Protein AF-A0A8J7YLH7-F1 (afdb_monomer)

Mean predicted aligned error: 9.85 Å

pLDDT: mean 76.16, std 14.42, range [36.22, 93.5]

Foldseek 3Di:
DDDPPPPDPDDDPVNVVVVVCVVCVVVVVVLVVVLVVVPPCSVVVVVVVVVVVVVVVVVQVVVVVVDPDPLRVLVVLCVPPNDVRSVVVVVVVVVVVVVVVVVVVVVVD

Organism: NCBI:txid2823368

Solvent-accessible surface area (backbone atoms only — not comparable to full-atom values): 6410 Å² total; per-residue (Å²): 132,87,77,84,75,82,73,72,74,87,76,50,70,70,58,53,51,51,52,51,49,63,70,45,52,70,57,53,57,53,49,54,59,56,36,69,76,44,55,93,52,23,68,57,55,53,52,49,51,50,51,52,52,56,60,55,44,52,64,51,56,55,45,60,74,72,51,93,63,100,42,68,71,28,40,49,35,22,74,76,69,33,65,69,48,13,50,50,51,46,50,54,48,51,54,48,58,61,46,48,59,58,57,51,51,64,72,75,106

Structure (mmCIF, N/CA/C/O backbone):
data_AF-A0A8J7YLH7-F1
#
_entry.id   AF-A0A8J7YLH7-F1
#
loop_
_atom_site.group_PDB
_atom_site.id
_atom_site.type_symbol
_atom_site.label_atom_id
_atom_site.label_alt_id
_atom_site.label_comp_id
_atom_site.label_asym_id
_atom_site.label_entity_id
_atom_site.label_seq_id
_atom_site.pdbx_PDB_ins_code
_atom_site.Cartn_x
_atom_site.Cartn_y
_atom_site.Cartn_z
_atom_site.occupancy
_atom_site.B_iso_or_equiv
_atom_site.auth_seq_id
_atom_site.auth_comp_id
_atom_site.auth_asym_id
_atom_site.auth_atom_id
_atom_site.pdbx_PDB_model_num
ATOM 1 N N . MET A 1 1 ? -17.156 -3.846 33.059 1.00 36.22 1 MET A N 1
ATOM 2 C CA . MET A 1 1 ? -16.752 -4.499 31.798 1.00 36.22 1 MET A CA 1
ATOM 3 C C . MET A 1 1 ? -15.556 -3.733 31.276 1.00 36.22 1 MET A C 1
ATOM 5 O O . MET A 1 1 ? -15.628 -2.519 31.163 1.00 36.22 1 MET A O 1
ATOM 9 N N . GLU A 1 2 ? -14.447 -4.443 31.139 1.00 39.56 2 GLU A N 1
ATOM 10 C CA . GLU A 1 2 ? -13.086 -3.951 30.936 1.00 39.56 2 GLU A CA 1
ATOM 11 C C . GLU A 1 2 ? -12.971 -3.115 29.653 1.00 39.56 2 GLU A C 1
ATOM 13 O O . GLU A 1 2 ? -13.216 -3.591 28.544 1.00 39.56 2 GLU A O 1
ATOM 18 N N . GLN A 1 3 ? -12.664 -1.829 29.818 1.00 44.31 3 GLN A N 1
ATOM 19 C CA . GLN A 1 3 ? -12.482 -0.883 28.727 1.00 44.31 3 GLN A CA 1
ATOM 20 C C . GLN A 1 3 ? -11.087 -1.125 28.142 1.00 44.31 3 GLN A C 1
ATOM 22 O O . GLN A 1 3 ? -10.094 -0.612 28.644 1.00 44.31 3 GLN A O 1
ATOM 27 N N . ASN A 1 4 ? -11.006 -1.965 27.111 1.00 46.56 4 ASN A N 1
ATOM 28 C CA . ASN A 1 4 ? -9.765 -2.266 26.399 1.00 46.56 4 ASN A CA 1
ATOM 29 C C . ASN A 1 4 ? -9.368 -1.046 25.538 1.00 46.56 4 ASN A C 1
ATOM 31 O O . ASN A 1 4 ? -9.602 -0.996 24.330 1.00 46.56 4 ASN A O 1
ATOM 35 N N . SER A 1 5 ? -8.864 0.006 26.185 1.00 48.03 5 SER A N 1
ATOM 36 C CA . SER A 1 5 ? -8.481 1.275 25.565 1.00 48.03 5 SER A CA 1
ATOM 37 C C . SER A 1 5 ? -7.082 1.185 24.957 1.00 48.03 5 SER A C 1
ATOM 39 O O . SER A 1 5 ? -6.158 1.876 25.377 1.00 48.03 5 SER A O 1
ATOM 41 N N . LEU A 1 6 ? -6.922 0.355 23.927 1.00 50.38 6 LEU A N 1
ATOM 42 C CA . LEU A 1 6 ? -5.768 0.411 23.023 1.00 50.38 6 LEU A CA 1
ATOM 43 C C . LEU A 1 6 ? -5.931 1.581 22.034 1.00 50.38 6 LEU A C 1
ATOM 45 O O . LEU A 1 6 ? -5.849 1.404 20.820 1.00 50.38 6 LEU A O 1
ATOM 49 N N . GLN A 1 7 ? -6.219 2.787 22.530 1.00 57.09 7 GLN A N 1
ATOM 50 C CA . GLN A 1 7 ? -6.109 3.991 21.710 1.00 57.09 7 GLN A CA 1
ATOM 51 C C . GLN A 1 7 ? -4.627 4.345 21.626 1.00 57.09 7 GLN A C 1
ATOM 53 O O . GLN A 1 7 ? -4.086 4.999 22.513 1.00 57.09 7 GLN A O 1
ATOM 58 N N . SER A 1 8 ? -3.951 3.867 20.578 1.00 57.22 8 SER A N 1
ATOM 59 C CA . SER A 1 8 ? -2.622 4.376 20.251 1.00 57.22 8 SER A CA 1
ATOM 60 C C . SER A 1 8 ? -2.741 5.874 19.984 1.00 57.22 8 SER A C 1
ATOM 62 O O . SER A 1 8 ? -3.651 6.287 19.261 1.00 57.22 8 SER A O 1
ATOM 64 N N . GLU A 1 9 ? -1.839 6.664 20.560 1.00 63.81 9 GLU A N 1
ATOM 65 C CA . GLU A 1 9 ? -1.741 8.110 20.363 1.00 63.81 9 GLU A CA 1
ATOM 66 C C . GLU A 1 9 ? -1.991 8.528 18.906 1.00 63.81 9 GLU A C 1
ATOM 68 O O . GLU A 1 9 ? -1.585 7.838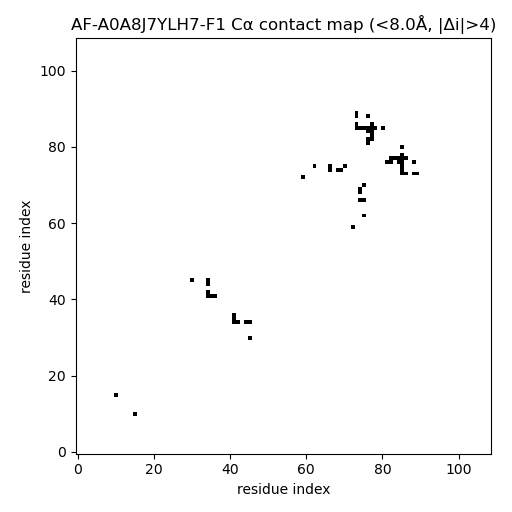 17.965 1.00 63.81 9 GLU A O 1
ATOM 73 N N . SER A 1 10 ? -2.645 9.678 18.707 1.00 66.88 10 SER A N 1
ATOM 74 C CA . SER A 1 10 ? -2.860 10.234 17.372 1.00 66.88 10 SER A CA 1
ATOM 75 C C . SER A 1 10 ? -1.518 10.413 16.658 1.00 66.88 10 SER A C 1
ATOM 77 O O . SER A 1 10 ? -0.690 11.234 17.055 1.00 66.88 10 SER A O 1
ATOM 79 N N . VAL A 1 11 ? -1.297 9.634 15.602 1.00 77.75 11 VAL A N 1
ATOM 80 C CA . VAL A 1 11 ? -0.078 9.696 14.794 1.00 77.75 11 VAL A CA 1
ATOM 81 C C . VAL A 1 11 ? -0.107 10.972 13.948 1.00 77.75 11 VAL A C 1
ATOM 83 O O . VAL A 1 11 ? -1.084 11.238 13.250 1.00 77.75 11 VAL A O 1
ATOM 86 N N . SER A 1 12 ? 0.957 11.778 14.012 1.00 85.38 12 SER A N 1
ATOM 87 C CA . SER A 1 12 ? 1.055 13.013 13.227 1.00 85.38 12 SER A CA 1
ATOM 88 C C . SER A 1 12 ? 1.151 12.724 11.726 1.00 85.38 12 SER A C 1
ATOM 90 O O . SER A 1 12 ? 1.723 11.713 11.315 1.00 85.38 12 SER A O 1
ATOM 92 N N . LEU A 1 13 ? 0.651 13.645 10.891 1.00 84.62 13 LEU A N 1
ATOM 93 C CA . LEU A 1 13 ? 0.691 13.517 9.427 1.00 84.62 13 LEU A CA 1
ATOM 94 C C . LEU A 1 13 ? 2.103 13.207 8.916 1.00 84.62 13 LEU A C 1
ATOM 96 O O . LEU A 1 13 ? 2.280 12.304 8.104 1.00 84.62 13 LEU A O 1
ATOM 100 N N . LEU A 1 14 ? 3.109 13.920 9.431 1.00 87.75 14 LEU A N 1
ATOM 101 C CA . LEU A 1 14 ? 4.505 13.705 9.058 1.00 87.75 14 LEU A CA 1
ATOM 102 C C . LEU A 1 14 ? 4.941 12.266 9.354 1.00 87.75 14 LEU A C 1
ATOM 104 O O . LEU A 1 14 ? 5.560 11.628 8.509 1.00 87.75 14 LEU A O 1
ATOM 108 N N . ARG A 1 15 ? 4.585 11.729 10.525 1.00 85.56 15 ARG A N 1
ATOM 109 C CA . ARG A 1 15 ? 4.938 10.359 10.914 1.00 85.56 15 ARG A CA 1
ATOM 110 C C . ARG A 1 15 ? 4.261 9.334 10.004 1.00 85.56 15 ARG A C 1
ATOM 112 O O . ARG A 1 15 ? 4.920 8.394 9.572 1.00 85.56 15 ARG A O 1
ATOM 119 N N . THR A 1 16 ? 3.002 9.564 9.634 1.00 84.75 16 THR A N 1
ATOM 120 C CA . THR A 1 16 ? 2.273 8.734 8.662 1.00 84.75 16 THR A CA 1
ATOM 121 C C . THR A 1 16 ? 2.924 8.766 7.277 1.00 84.75 16 THR A C 1
ATOM 123 O O . THR A 1 16 ? 3.098 7.717 6.661 1.00 84.75 16 THR A O 1
ATOM 126 N N . VAL A 1 17 ? 3.344 9.943 6.798 1.00 87.19 17 VAL A N 1
ATOM 127 C CA . VAL A 1 17 ? 4.063 10.085 5.519 1.00 87.19 17 VAL A CA 1
ATOM 128 C C . VAL A 1 17 ? 5.391 9.332 5.558 1.00 87.19 17 VAL A C 1
ATOM 130 O O . VAL A 1 17 ? 5.692 8.579 4.636 1.00 87.19 17 VAL A O 1
ATOM 133 N N . MET A 1 18 ? 6.164 9.475 6.637 1.00 88.12 18 MET A N 1
ATOM 134 C CA . MET A 1 18 ? 7.449 8.786 6.785 1.00 88.12 18 MET A CA 1
ATOM 135 C C . MET A 1 18 ? 7.285 7.264 6.831 1.00 88.12 18 MET A C 1
ATOM 137 O O . MET A 1 18 ? 8.066 6.553 6.203 1.00 88.12 18 MET A O 1
ATOM 141 N N . TRP A 1 19 ? 6.252 6.752 7.505 1.00 86.00 19 TRP A N 1
ATOM 142 C CA . TRP A 1 19 ? 5.913 5.325 7.466 1.00 86.00 19 TRP A CA 1
ATOM 143 C C . TRP A 1 19 ? 5.511 4.860 6.066 1.00 86.00 19 TRP A C 1
ATOM 145 O O . TRP A 1 19 ? 5.941 3.790 5.639 1.00 86.00 19 TRP A O 1
ATOM 155 N N . GLY A 1 20 ? 4.750 5.673 5.329 1.00 83.75 20 GLY A N 1
ATOM 156 C CA . GLY A 1 20 ? 4.413 5.400 3.933 1.00 83.75 20 GLY A CA 1
ATOM 157 C C . GLY A 1 20 ? 5.654 5.298 3.044 1.00 83.75 20 GLY A C 1
ATOM 158 O O . GLY A 1 20 ? 5.810 4.320 2.317 1.00 83.75 20 GLY A O 1
ATOM 159 N N . ILE A 1 21 ? 6.578 6.259 3.150 1.00 84.06 21 ILE A N 1
ATOM 160 C CA . ILE A 1 21 ? 7.844 6.250 2.402 1.00 84.06 21 ILE A CA 1
ATOM 161 C C . ILE A 1 21 ? 8.668 5.011 2.767 1.00 84.06 21 ILE A C 1
ATOM 163 O O . ILE A 1 21 ? 9.087 4.272 1.877 1.00 84.06 21 ILE A O 1
ATOM 167 N N . ALA A 1 22 ? 8.854 4.740 4.063 1.00 81.88 22 ALA A N 1
ATOM 168 C CA . ALA A 1 22 ? 9.610 3.583 4.539 1.00 81.88 22 ALA A CA 1
ATOM 169 C C . ALA A 1 22 ? 9.026 2.249 4.041 1.00 81.88 22 ALA A C 1
ATOM 171 O O . ALA A 1 22 ? 9.782 1.339 3.709 1.00 81.88 22 ALA A O 1
ATOM 172 N N . GLY A 1 23 ? 7.697 2.148 3.937 1.00 76.12 23 GLY A N 1
ATOM 173 C CA . GLY A 1 23 ? 7.019 0.970 3.394 1.00 76.12 23 GLY A CA 1
ATOM 174 C C . GLY A 1 23 ? 7.223 0.761 1.888 1.00 76.12 23 GLY A C 1
ATOM 175 O O . GLY A 1 23 ? 7.203 -0.378 1.430 1.00 76.12 23 GLY A O 1
ATOM 176 N N . ILE A 1 24 ? 7.446 1.830 1.114 1.00 75.56 24 ILE A N 1
ATOM 177 C CA . ILE A 1 24 ? 7.582 1.769 -0.354 1.00 75.56 24 ILE A CA 1
ATOM 178 C C . ILE A 1 24 ? 9.043 1.576 -0.792 1.00 75.56 24 ILE A C 1
ATOM 180 O O . ILE A 1 24 ? 9.295 0.948 -1.820 1.00 75.56 24 ILE A O 1
ATOM 184 N N . LEU A 1 25 ? 10.018 2.061 -0.016 1.00 71.56 25 LEU A N 1
ATOM 185 C CA . LEU A 1 25 ? 11.443 2.028 -0.381 1.00 71.56 25 LEU A CA 1
ATOM 186 C C . LEU A 1 25 ? 11.980 0.647 -0.823 1.00 71.56 25 LEU A C 1
ATOM 188 O O . LEU A 1 25 ? 12.673 0.604 -1.843 1.00 71.56 25 LEU A O 1
ATOM 192 N N . PRO A 1 26 ? 11.664 -0.481 -0.152 1.00 69.12 26 PRO A N 1
ATOM 193 C CA . PRO A 1 26 ? 12.144 -1.799 -0.584 1.00 69.12 26 PRO A CA 1
ATOM 194 C C . PRO A 1 26 ? 11.649 -2.195 -1.983 1.00 69.12 26 PRO A C 1
ATOM 196 O O . PRO A 1 26 ? 12.359 -2.856 -2.739 1.00 69.12 26 PRO A O 1
ATOM 199 N N . ILE A 1 27 ? 10.443 -1.757 -2.352 1.00 67.88 27 ILE A N 1
ATOM 200 C CA . ILE A 1 27 ? 9.820 -2.049 -3.649 1.00 67.88 27 ILE A CA 1
ATOM 201 C C . ILE A 1 27 ? 10.528 -1.261 -4.761 1.00 67.88 27 ILE A C 1
ATOM 203 O O . ILE A 1 27 ? 10.753 -1.788 -5.852 1.00 67.88 27 ILE A O 1
ATOM 207 N N . SER A 1 28 ? 10.954 -0.029 -4.472 1.00 64.44 28 SER A N 1
ATOM 208 C CA . SER A 1 28 ? 11.686 0.827 -5.413 1.00 64.44 28 SER A CA 1
ATOM 209 C C . SER A 1 28 ? 13.020 0.218 -5.861 1.00 64.44 28 SER A C 1
ATOM 211 O O . SER A 1 28 ? 13.392 0.350 -7.026 1.00 64.44 28 SER A O 1
ATOM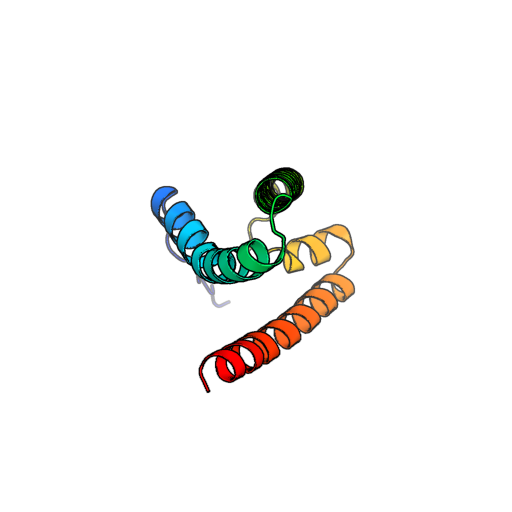 213 N N . VAL A 1 29 ? 13.722 -0.496 -4.973 1.00 66.44 29 VAL A N 1
ATOM 214 C CA . VAL A 1 29 ? 14.984 -1.185 -5.306 1.00 66.44 29 VAL A CA 1
ATOM 215 C C . VAL A 1 29 ? 14.742 -2.332 -6.297 1.00 66.44 29 VAL A C 1
ATOM 217 O O . VAL A 1 29 ? 15.489 -2.477 -7.264 1.00 66.44 29 VAL A O 1
ATOM 220 N N . MET A 1 30 ? 13.660 -3.101 -6.124 1.00 65.81 30 MET A N 1
ATOM 221 C CA . MET A 1 30 ? 13.283 -4.161 -7.071 1.00 65.81 30 MET A CA 1
ATOM 222 C C . MET A 1 30 ? 12.856 -3.605 -8.435 1.00 65.81 30 MET A C 1
ATOM 224 O O . MET A 1 30 ? 13.232 -4.153 -9.472 1.00 65.81 30 MET A O 1
ATOM 228 N N . LEU A 1 31 ? 12.106 -2.497 -8.444 1.00 65.44 31 LEU A N 1
ATOM 229 C CA . LEU A 1 31 ? 11.747 -1.775 -9.669 1.00 65.44 31 LEU A CA 1
ATOM 230 C C . LEU A 1 31 ? 12.991 -1.316 -10.431 1.00 65.44 31 LEU A C 1
ATOM 232 O O . LEU A 1 31 ? 13.035 -1.478 -11.645 1.00 65.44 31 LEU A O 1
ATOM 236 N N . GLY A 1 32 ? 14.022 -0.832 -9.731 1.00 65.56 32 GLY A N 1
ATOM 237 C CA . GLY A 1 32 ? 15.319 -0.500 -10.323 1.00 65.56 32 GLY A CA 1
ATOM 238 C C . GLY A 1 32 ? 15.939 -1.671 -11.098 1.00 65.56 32 GLY A C 1
ATOM 239 O O . GLY A 1 32 ? 16.338 -1.499 -12.249 1.00 65.56 32 GLY A O 1
ATOM 240 N N . GLY A 1 33 ? 15.934 -2.878 -10.523 1.00 65.81 33 GLY A N 1
ATOM 241 C CA . GLY A 1 33 ? 16.443 -4.090 -11.182 1.00 65.81 33 GLY A CA 1
ATOM 242 C C . GLY A 1 33 ? 15.634 -4.523 -12.413 1.00 65.81 33 GLY A C 1
ATOM 243 O O . GLY A 1 33 ? 16.210 -4.862 -13.443 1.00 65.81 33 GLY A O 1
ATOM 244 N N . LEU A 1 34 ? 14.301 -4.448 -12.348 1.00 64.06 34 LEU A N 1
ATOM 245 C CA . LEU A 1 34 ? 13.412 -4.737 -13.487 1.00 64.06 34 LEU A CA 1
ATOM 246 C C . LEU A 1 34 ? 13.515 -3.674 -14.590 1.00 64.06 34 LEU A C 1
ATOM 248 O O . LEU A 1 34 ? 13.374 -3.966 -15.774 1.00 64.06 34 LEU A O 1
ATOM 252 N N . SER A 1 35 ? 13.792 -2.430 -14.210 1.00 64.94 35 SER A N 1
ATOM 253 C CA . SER A 1 35 ? 13.989 -1.328 -15.148 1.00 64.94 35 SER A CA 1
ATOM 254 C C . SER A 1 35 ? 15.265 -1.522 -15.987 1.00 64.94 35 SER A C 1
ATOM 256 O O . SER A 1 35 ? 15.299 -1.132 -17.154 1.00 64.94 35 SER A O 1
ATOM 258 N N . ALA A 1 36 ? 16.291 -2.180 -15.431 1.00 67.19 36 ALA A N 1
ATOM 259 C CA . ALA A 1 36 ? 17.547 -2.464 -16.123 1.00 67.19 36 ALA A CA 1
ATOM 260 C C . ALA A 1 36 ? 17.391 -3.510 -17.241 1.00 67.19 36 ALA A C 1
ATOM 262 O O . ALA A 1 36 ? 18.133 -3.478 -18.221 1.00 67.19 36 ALA A O 1
ATOM 263 N N . THR A 1 37 ? 16.404 -4.405 -17.137 1.00 69.81 37 THR A N 1
ATOM 264 C CA . THR A 1 37 ? 16.123 -5.428 -18.159 1.00 69.81 37 THR A CA 1
ATOM 265 C C . THR A 1 37 ? 15.137 -4.956 -19.233 1.00 69.81 37 THR A C 1
ATOM 267 O O . THR A 1 37 ? 15.025 -5.592 -20.278 1.00 69.81 37 THR A O 1
ATOM 270 N N . ALA A 1 38 ? 14.454 -3.824 -19.019 1.00 66.69 38 ALA A N 1
ATOM 271 C CA . ALA A 1 38 ? 13.426 -3.289 -19.918 1.00 66.69 38 ALA A CA 1
ATOM 272 C C . ALA A 1 38 ? 13.962 -2.364 -21.037 1.00 66.69 38 ALA A C 1
ATOM 274 O O . ALA A 1 38 ? 13.192 -1.918 -21.893 1.00 66.69 38 ALA A O 1
ATOM 275 N N . GLY A 1 39 ? 15.266 -2.061 -21.055 1.00 73.06 39 GLY A N 1
ATOM 276 C CA . GLY A 1 39 ? 15.895 -1.233 -22.094 1.00 73.06 39 GLY A CA 1
ATOM 277 C C . GLY A 1 39 ? 15.243 0.151 -22.238 1.00 73.06 39 GLY A C 1
ATOM 278 O O . GLY A 1 39 ? 14.848 0.770 -21.253 1.00 73.06 39 GLY A O 1
ATOM 279 N N . TYR A 1 40 ? 15.081 0.645 -23.470 1.00 76.62 40 TYR A N 1
ATOM 280 C CA . TYR A 1 40 ? 14.491 1.968 -23.746 1.00 76.62 40 TYR A CA 1
ATOM 281 C C . TYR A 1 40 ? 13.038 2.143 -23.266 1.00 76.62 40 TYR A C 1
ATOM 283 O O . TYR A 1 40 ? 12.584 3.274 -23.106 1.00 76.62 40 TYR A O 1
ATOM 291 N N . ALA A 1 41 ? 12.303 1.053 -23.019 1.00 77.94 41 ALA A N 1
ATOM 292 C CA . ALA A 1 41 ? 10.925 1.114 -22.526 1.00 77.94 41 ALA A CA 1
ATOM 293 C C . ALA A 1 41 ? 10.839 1.376 -21.009 1.00 77.94 41 ALA A C 1
ATOM 295 O O . ALA A 1 41 ? 9.777 1.729 -20.495 1.00 77.94 41 ALA A O 1
ATOM 296 N N . SER A 1 42 ? 11.957 1.231 -20.298 1.00 76.94 42 SER A N 1
ATOM 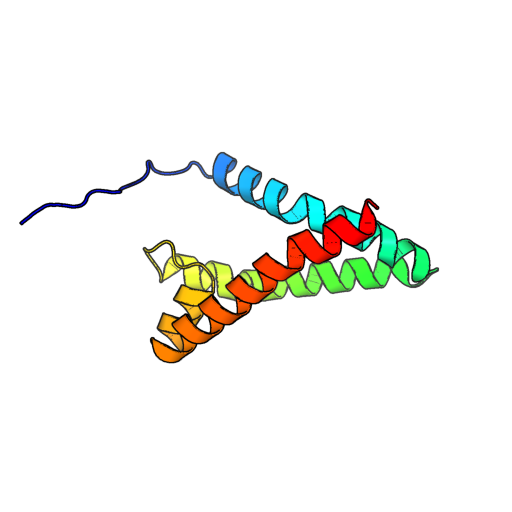297 C CA . SER A 1 42 ? 12.063 1.319 -18.842 1.00 76.94 42 SER A CA 1
ATOM 298 C C . SER A 1 42 ? 11.405 2.566 -18.212 1.00 76.94 42 SER A C 1
ATOM 300 O O . SER A 1 42 ? 10.582 2.399 -17.305 1.00 76.94 42 SER A O 1
ATOM 302 N N . PRO A 1 43 ? 11.620 3.803 -18.712 1.00 77.88 43 PRO A N 1
ATOM 303 C CA . PRO A 1 43 ? 10.970 4.988 -18.144 1.00 77.88 43 PRO A CA 1
ATOM 304 C C . PRO A 1 43 ? 9.441 4.953 -18.261 1.00 77.88 43 PRO A C 1
ATOM 306 O O . PRO A 1 43 ? 8.737 5.388 -17.351 1.00 77.88 43 PRO A O 1
ATOM 309 N N . PHE A 1 44 ? 8.909 4.397 -19.352 1.00 82.56 44 PHE A N 1
ATOM 310 C CA . PHE A 1 44 ? 7.465 4.304 -19.571 1.00 82.56 44 PHE A CA 1
ATOM 311 C C . PHE A 1 44 ? 6.805 3.299 -18.626 1.00 82.56 44 PHE A C 1
ATOM 313 O O . PHE A 1 44 ? 5.699 3.547 -18.150 1.00 82.56 44 PHE A O 1
ATOM 320 N N . VAL A 1 45 ? 7.495 2.201 -18.299 1.00 78.94 45 VAL A N 1
ATOM 321 C CA . VAL A 1 45 ? 7.019 1.217 -17.314 1.00 78.94 45 VAL A CA 1
ATOM 322 C C . VAL A 1 45 ? 6.896 1.857 -15.930 1.00 78.94 45 VAL A C 1
ATOM 324 O O . VAL A 1 45 ? 5.893 1.660 -15.245 1.00 78.94 45 VAL A O 1
ATOM 327 N N . ILE A 1 46 ? 7.874 2.680 -15.540 1.00 79.00 46 ILE A N 1
ATOM 328 C CA . ILE A 1 46 ? 7.856 3.403 -14.260 1.00 79.00 46 ILE A CA 1
ATOM 329 C C . ILE A 1 46 ? 6.713 4.425 -14.226 1.00 79.00 46 ILE A C 1
ATOM 331 O O . ILE A 1 46 ? 5.976 4.491 -13.242 1.00 79.00 46 ILE A O 1
ATOM 335 N N . LEU A 1 47 ? 6.526 5.197 -15.299 1.00 84.62 47 LEU A N 1
ATOM 336 C CA . LEU A 1 47 ? 5.440 6.180 -15.391 1.00 84.62 47 LEU A CA 1
ATOM 337 C C . LEU A 1 47 ? 4.057 5.521 -15.355 1.00 84.62 47 LEU A C 1
ATOM 339 O O . LEU A 1 47 ? 3.154 6.023 -14.686 1.00 84.62 47 LEU A O 1
ATOM 343 N N . LEU A 1 48 ? 3.894 4.378 -16.024 1.00 85.38 48 LEU A N 1
ATOM 344 C CA . LEU A 1 48 ? 2.657 3.604 -15.969 1.00 85.38 48 LEU A CA 1
ATOM 345 C C . LEU A 1 48 ? 2.390 3.088 -14.550 1.00 85.38 48 LEU A C 1
ATOM 347 O O . LEU A 1 48 ? 1.274 3.229 -14.051 1.00 85.38 48 LEU A O 1
ATOM 351 N N . ALA A 1 49 ? 3.408 2.540 -13.881 1.00 81.50 49 ALA A N 1
ATOM 352 C CA . ALA A 1 49 ? 3.292 2.082 -12.499 1.00 81.50 49 ALA A CA 1
ATOM 353 C C . ALA A 1 49 ? 2.891 3.228 -11.555 1.00 81.50 49 ALA A C 1
ATOM 355 O O . ALA A 1 49 ? 1.987 3.059 -10.738 1.00 81.50 49 ALA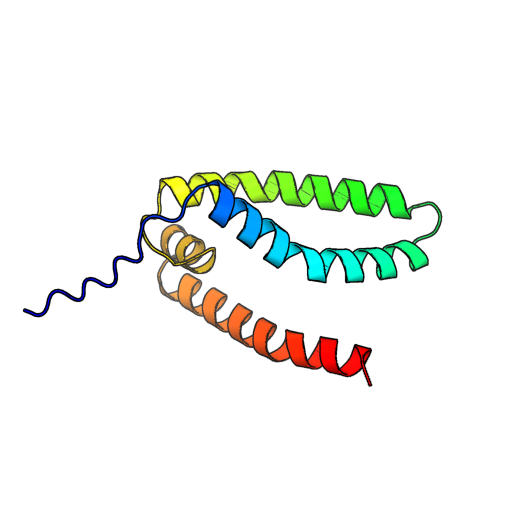 A O 1
ATOM 356 N N . LEU A 1 50 ? 3.495 4.411 -11.715 1.00 83.88 50 LEU A N 1
ATOM 357 C CA . LEU A 1 50 ? 3.115 5.613 -10.971 1.00 83.88 50 LEU A CA 1
ATOM 358 C C . LEU A 1 50 ? 1.646 5.984 -11.214 1.00 83.88 50 LEU A C 1
ATOM 360 O O . LEU A 1 50 ? 0.912 6.227 -10.258 1.00 83.88 50 LEU A O 1
ATOM 364 N N . GLY A 1 51 ? 1.202 5.986 -12.473 1.00 89.69 51 GLY A N 1
ATOM 365 C CA . GLY A 1 51 ? -0.190 6.265 -12.828 1.00 89.69 51 GLY A CA 1
ATOM 366 C C . GLY A 1 51 ? -1.168 5.294 -12.164 1.00 89.69 51 GLY A C 1
ATOM 367 O O . GLY A 1 51 ? -2.158 5.720 -11.572 1.00 89.69 51 GLY A O 1
ATOM 368 N N . ILE A 1 52 ? -0.861 3.996 -12.183 1.00 88.31 52 ILE A N 1
ATOM 369 C CA . ILE A 1 52 ? -1.677 2.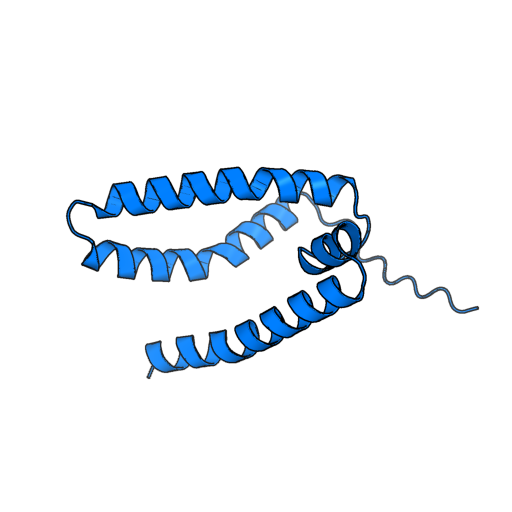964 -11.529 1.00 88.31 52 ILE A CA 1
ATOM 370 C C . ILE A 1 52 ? -1.727 3.181 -10.010 1.00 88.31 52 ILE A C 1
ATOM 372 O O . ILE A 1 52 ? -2.804 3.106 -9.421 1.00 88.31 52 ILE A O 1
ATOM 376 N N . ILE A 1 53 ? -0.596 3.497 -9.371 1.00 86.62 53 ILE A N 1
ATOM 377 C CA . ILE A 1 53 ? -0.542 3.776 -7.926 1.00 86.62 53 ILE A CA 1
ATOM 378 C C . ILE A 1 53 ? -1.416 4.982 -7.572 1.00 86.62 53 ILE A C 1
ATOM 380 O O . ILE A 1 53 ? -2.183 4.920 -6.610 1.00 86.62 53 ILE A O 1
ATOM 384 N N . LEU A 1 54 ? -1.349 6.060 -8.358 1.00 89.50 54 LEU A N 1
ATOM 385 C CA . LEU A 1 54 ? -2.194 7.236 -8.149 1.00 89.50 54 LEU A CA 1
ATOM 386 C C . LEU A 1 54 ? -3.679 6.890 -8.280 1.00 89.50 54 LEU A C 1
ATOM 388 O O . LEU A 1 54 ? -4.471 7.292 -7.429 1.00 89.50 54 LEU A O 1
ATOM 392 N N . LEU A 1 55 ? -4.059 6.090 -9.277 1.00 91.56 55 LEU A N 1
ATOM 393 C CA . LEU A 1 55 ? -5.446 5.655 -9.448 1.00 91.56 55 LEU A CA 1
ATOM 394 C C . LEU A 1 55 ? -5.935 4.786 -8.282 1.00 91.56 55 LEU A C 1
ATOM 396 O O . LEU A 1 55 ? -7.044 4.991 -7.795 1.00 91.56 55 LEU A O 1
ATOM 400 N N . ILE A 1 56 ? -5.107 3.863 -7.786 1.00 87.19 56 ILE A N 1
ATOM 401 C CA . ILE A 1 56 ? -5.439 3.008 -6.632 1.00 87.19 56 ILE A CA 1
ATOM 402 C C . ILE A 1 56 ? -5.470 3.815 -5.325 1.00 87.19 56 ILE A C 1
ATOM 404 O O . ILE A 1 56 ? -6.202 3.460 -4.401 1.00 87.19 56 ILE A O 1
ATOM 408 N N . SER A 1 57 ? -4.732 4.925 -5.232 1.00 86.44 57 SER A N 1
ATOM 409 C CA . SER A 1 57 ? -4.745 5.774 -4.035 1.00 86.44 57 SER A CA 1
ATOM 410 C C . SER A 1 57 ? -6.117 6.406 -3.770 1.00 86.44 57 SER A C 1
ATOM 412 O O . SER A 1 57 ? -6.492 6.581 -2.613 1.00 86.44 57 SER A O 1
ATOM 414 N N . VAL A 1 58 ? -6.909 6.676 -4.815 1.00 89.75 58 VAL A N 1
ATOM 415 C CA . VAL A 1 58 ? -8.236 7.303 -4.698 1.00 89.75 58 VAL A CA 1
ATOM 416 C C . VAL A 1 58 ? -9.209 6.473 -3.844 1.00 89.75 58 VAL A C 1
ATOM 418 O O . VAL A 1 58 ? -9.687 6.994 -2.834 1.00 89.75 58 VAL A O 1
ATOM 421 N N . PRO A 1 59 ? -9.498 5.192 -4.158 1.00 86.38 59 PRO A N 1
ATOM 422 C CA . PRO A 1 59 ? -10.386 4.382 -3.324 1.00 86.38 59 PRO A CA 1
ATOM 423 C C . PRO A 1 59 ? -9.818 4.126 -1.922 1.00 86.38 59 PRO A C 1
ATOM 425 O O . PRO A 1 59 ? -10.590 3.972 -0.977 1.00 86.38 59 PRO A O 1
ATOM 428 N N . VAL A 1 60 ? -8.491 4.118 -1.751 1.00 85.31 60 VAL A N 1
ATOM 429 C CA . VAL A 1 60 ? -7.862 3.994 -0.425 1.00 85.31 60 VAL A CA 1
ATOM 430 C C . VAL A 1 60 ? -8.154 5.226 0.429 1.00 85.31 60 VAL A C 1
ATOM 432 O O . VAL A 1 60 ? -8.566 5.082 1.579 1.00 85.31 60 VAL A O 1
ATOM 435 N N . LEU A 1 61 ? -7.995 6.428 -0.129 1.00 86.62 61 LEU A N 1
ATOM 436 C CA . LEU A 1 61 ? -8.319 7.674 0.565 1.00 86.62 61 LEU A CA 1
ATOM 437 C C . LEU A 1 61 ? -9.803 7.725 0.938 1.00 86.62 61 LEU A C 1
ATOM 439 O O . LEU A 1 61 ? -10.133 8.060 2.076 1.00 86.62 61 LEU A O 1
ATOM 443 N N . GLU A 1 62 ? -10.693 7.317 0.037 1.00 87.25 62 GLU A N 1
ATOM 444 C CA . GLU A 1 62 ? -12.127 7.279 0.331 1.00 87.25 62 GLU A CA 1
ATOM 445 C C . GLU A 1 62 ? -12.454 6.273 1.445 1.00 87.25 62 GLU A C 1
ATO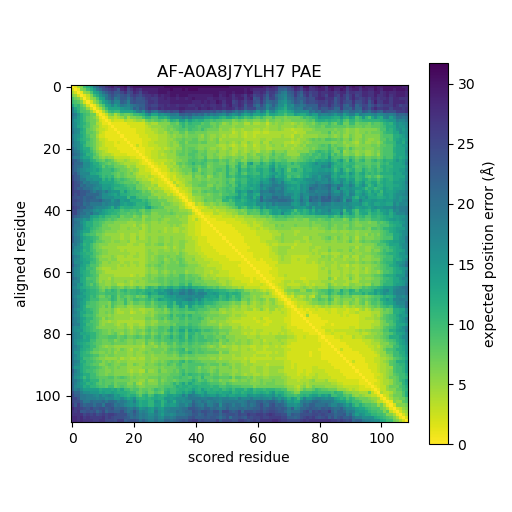M 447 O O . GLU A 1 62 ? -13.163 6.601 2.397 1.00 87.25 62 GLU A O 1
ATOM 452 N N . TYR A 1 63 ? -11.849 5.083 1.416 1.00 84.94 63 TYR A N 1
ATOM 453 C CA . TYR A 1 63 ? -11.981 4.107 2.495 1.00 84.94 63 TYR A CA 1
ATOM 454 C C . TYR A 1 63 ? -11.511 4.661 3.847 1.00 84.94 63 TYR A C 1
ATOM 456 O O . TYR A 1 63 ? -12.201 4.481 4.851 1.00 84.94 63 TYR A O 1
ATOM 464 N N . THR A 1 64 ? -10.382 5.379 3.895 1.00 82.62 64 THR A N 1
ATOM 465 C CA . THR A 1 64 ? -9.870 5.956 5.155 1.00 82.62 64 THR A CA 1
ATOM 466 C C . THR A 1 64 ? -10.784 7.021 5.760 1.00 82.62 64 THR A C 1
ATOM 468 O O . THR A 1 64 ? -10.708 7.277 6.960 1.00 82.62 64 THR A O 1
ATOM 471 N N . ARG A 1 65 ? -11.686 7.616 4.969 1.00 82.38 65 ARG A N 1
ATOM 472 C CA . ARG A 1 65 ? -12.720 8.529 5.481 1.00 82.38 65 ARG A CA 1
ATOM 473 C C . ARG A 1 65 ? -13.877 7.781 6.140 1.00 82.38 65 ARG A C 1
ATOM 475 O O . ARG A 1 65 ? -14.498 8.311 7.058 1.00 82.38 65 ARG A O 1
ATOM 482 N N . LEU A 1 66 ? -14.170 6.571 5.668 1.00 81.94 66 LEU A N 1
ATOM 483 C CA . LEU A 1 66 ? -15.291 5.747 6.122 1.00 81.94 66 LEU A CA 1
ATOM 484 C C . LEU A 1 66 ? -14.913 4.862 7.318 1.00 81.94 66 LEU A C 1
ATOM 486 O O . LEU A 1 66 ? -15.682 4.729 8.271 1.00 81.94 66 LEU A O 1
ATOM 490 N N . ALA A 1 67 ? -13.728 4.254 7.286 1.00 78.81 67 ALA A N 1
ATOM 491 C CA . ALA A 1 67 ? -13.283 3.304 8.294 1.00 78.81 67 ALA A CA 1
ATOM 492 C C . ALA A 1 67 ? -12.500 3.988 9.422 1.00 78.81 67 ALA A C 1
ATOM 494 O O . ALA A 1 67 ? -11.448 4.580 9.204 1.00 78.81 67 ALA A O 1
ATOM 495 N N . LYS A 1 68 ? -12.983 3.839 10.661 1.00 73.69 68 LYS A N 1
ATOM 496 C CA . LYS A 1 68 ? -12.319 4.347 11.879 1.00 73.69 68 LYS A CA 1
ATOM 497 C C . LYS A 1 68 ? -11.436 3.308 12.586 1.00 73.69 68 LYS A C 1
ATOM 499 O O . LYS A 1 68 ? -11.047 3.517 13.730 1.00 73.69 68 LYS A O 1
ATOM 504 N N . PHE A 1 69 ? -11.159 2.172 11.947 1.00 78.00 69 PHE A N 1
ATOM 505 C CA . PHE A 1 69 ? -10.427 1.052 12.543 1.00 78.00 69 PHE A CA 1
ATOM 506 C C . PHE A 1 69 ? -9.184 0.681 11.727 1.00 78.00 69 PHE A C 1
ATOM 508 O O . PHE A 1 69 ? -9.136 0.861 10.510 1.00 78.00 69 PHE A O 1
ATOM 515 N N . ALA A 1 70 ? -8.178 0.119 12.401 1.00 70.50 70 ALA A N 1
ATOM 516 C CA . ALA A 1 70 ? -6.908 -0.296 11.807 1.00 70.50 70 ALA A CA 1
ATOM 517 C C . ALA A 1 70 ? -7.031 -1.631 11.041 1.00 70.50 70 ALA A C 1
ATOM 519 O O . ALA A 1 70 ? -6.463 -2.643 11.437 1.00 70.50 70 ALA A O 1
ATOM 520 N N . GLY A 1 71 ? -7.815 -1.650 9.958 1.00 73.12 71 GLY A N 1
ATOM 521 C CA . GLY A 1 71 ? -8.068 -2.857 9.153 1.00 73.12 71 GLY A CA 1
ATOM 522 C C . GLY A 1 71 ? -7.354 -2.911 7.800 1.00 73.12 71 GLY A C 1
ATOM 523 O O . GLY A 1 71 ? -7.398 -3.941 7.129 1.00 73.12 71 GLY A O 1
ATOM 524 N N . GLY A 1 72 ? -6.730 -1.810 7.365 1.00 83.50 72 GLY A N 1
ATOM 525 C CA . GLY A 1 72 ? -6.134 -1.707 6.028 1.00 83.50 72 GLY A CA 1
ATOM 526 C C . GLY A 1 72 ? -7.121 -2.084 4.912 1.00 83.50 72 GLY A C 1
ATOM 527 O O . GLY A 1 72 ? -8.332 -1.910 5.048 1.00 83.50 72 GLY A O 1
ATOM 528 N N . TYR A 1 73 ? -6.616 -2.643 3.815 1.00 82.44 73 TYR A N 1
ATOM 529 C CA . TYR A 1 73 ? -7.438 -3.051 2.668 1.00 82.44 73 TYR A CA 1
ATOM 530 C C . TYR A 1 73 ? -8.260 -4.332 2.918 1.00 82.44 73 TYR A C 1
ATOM 532 O O . TYR A 1 73 ? -9.226 -4.580 2.201 1.00 82.44 73 TYR A O 1
ATOM 540 N N . TYR A 1 74 ? -7.968 -5.116 3.963 1.00 88.62 74 TYR A N 1
ATOM 541 C CA . TYR A 1 74 ? -8.851 -6.217 4.392 1.00 88.62 74 TYR A CA 1
ATOM 542 C C . TYR A 1 74 ? -10.108 -5.701 5.065 1.00 88.62 74 TYR A C 1
ATOM 544 O O . TYR A 1 74 ? -11.188 -6.227 4.828 1.00 88.62 74 TYR A O 1
ATOM 552 N N . GLY A 1 75 ? -9.964 -4.651 5.877 1.00 86.38 75 GLY A N 1
ATOM 553 C CA . GLY A 1 75 ? -11.095 -3.926 6.437 1.00 86.38 75 GLY A CA 1
ATOM 554 C C . GLY A 1 75 ? -11.947 -3.305 5.334 1.00 86.38 75 GLY A C 1
ATOM 555 O O . GLY A 1 75 ? -13.169 -3.381 5.397 1.00 86.38 75 GLY A O 1
ATOM 556 N N . ALA A 1 76 ? -11.317 -2.793 4.270 1.00 87.25 76 ALA A N 1
ATOM 557 C CA . ALA A 1 76 ? -12.032 -2.314 3.087 1.00 87.25 76 ALA A CA 1
ATOM 558 C C . ALA A 1 76 ? -12.825 -3.433 2.403 1.00 87.25 76 ALA A C 1
ATOM 560 O O . ALA A 1 76 ? -14.002 -3.256 2.092 1.00 87.25 76 ALA A O 1
ATOM 561 N N . ALA A 1 77 ? -12.214 -4.607 2.232 1.00 89.06 77 ALA A N 1
ATOM 562 C CA . ALA A 1 77 ? -12.889 -5.772 1.675 1.00 89.06 77 ALA A CA 1
ATOM 563 C C . ALA A 1 77 ? -14.027 -6.285 2.579 1.00 89.06 77 ALA A C 1
ATOM 565 O O . ALA A 1 77 ? -15.079 -6.670 2.075 1.00 89.06 77 ALA A O 1
ATOM 566 N N . GLU A 1 78 ? -13.849 -6.253 3.902 1.00 91.00 78 GLU A N 1
ATOM 567 C CA . GLU A 1 78 ? -14.885 -6.619 4.871 1.00 91.00 78 GLU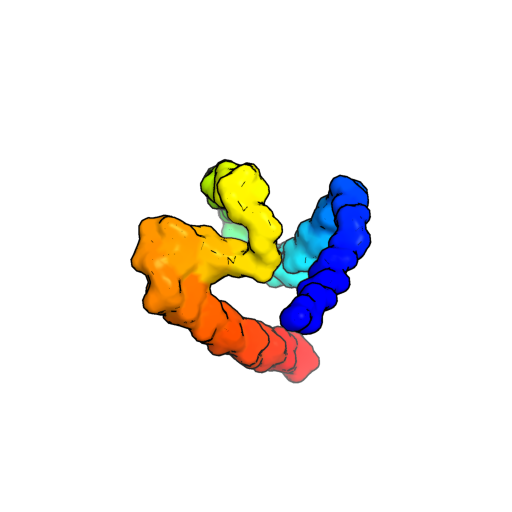 A CA 1
ATOM 568 C C . GLU A 1 78 ? -16.083 -5.667 4.821 1.00 91.00 78 GLU A C 1
ATOM 570 O 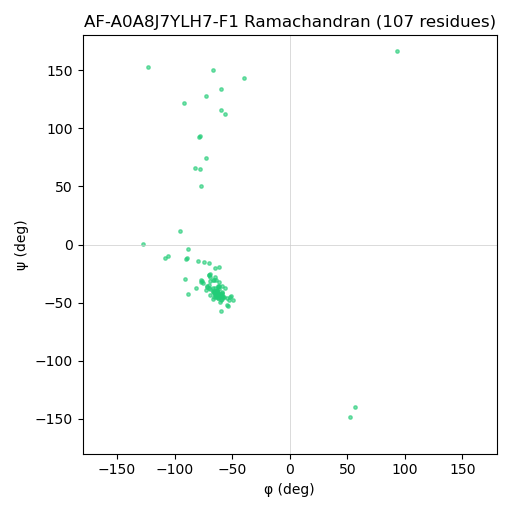O . GLU A 1 78 ? -17.222 -6.131 4.813 1.00 91.00 78 GLU A O 1
ATOM 575 N N . LEU A 1 79 ? -15.842 -4.354 4.741 1.00 87.81 79 LEU A N 1
ATOM 576 C CA . LEU A 1 79 ? -16.911 -3.358 4.645 1.00 87.81 79 LEU A CA 1
ATOM 577 C C . LEU A 1 79 ? -17.650 -3.419 3.305 1.00 87.81 79 LEU A C 1
ATOM 579 O O . LEU A 1 79 ? -18.864 -3.243 3.280 1.00 87.81 79 LEU A O 1
ATOM 583 N N . GLY A 1 80 ? -16.938 -3.659 2.200 1.00 88.25 80 GLY A N 1
ATOM 584 C CA . GLY A 1 80 ? -17.535 -3.680 0.862 1.00 88.25 80 GLY A CA 1
ATOM 585 C C . GLY A 1 80 ? -18.232 -4.994 0.504 1.00 88.25 80 GLY A C 1
ATOM 586 O O . GLY A 1 80 ? -19.271 -4.980 -0.150 1.00 88.25 80 GLY A O 1
ATOM 587 N N . PHE A 1 81 ? -17.674 -6.130 0.927 1.00 92.06 81 PHE A N 1
ATOM 588 C CA . PHE A 1 81 ? -18.090 -7.462 0.462 1.00 92.06 81 PHE A CA 1
ATOM 589 C C . PHE A 1 81 ? -18.422 -8.441 1.597 1.00 92.06 81 PHE A C 1
ATOM 591 O O . PHE A 1 81 ? -18.779 -9.593 1.349 1.00 92.06 81 PHE A O 1
ATOM 598 N N . GLY A 1 82 ? -18.320 -7.997 2.849 1.00 91.88 82 GLY A N 1
ATOM 599 C CA . GLY A 1 82 ? -18.648 -8.783 4.029 1.00 91.88 82 GLY A CA 1
ATOM 600 C C . GLY A 1 82 ? -17.462 -9.526 4.647 1.00 91.88 82 GLY A C 1
ATOM 601 O O . GLY A 1 82 ? -16.383 -9.701 4.074 1.00 91.88 82 GLY A O 1
ATOM 602 N N . LYS A 1 83 ? -17.698 -10.015 5.867 1.00 91.75 83 LYS A N 1
ATOM 603 C CA . LYS A 1 83 ? -16.687 -10.591 6.768 1.00 91.75 83 LYS A CA 1
ATOM 604 C C . LYS A 1 83 ? -15.889 -11.752 6.179 1.00 91.75 83 LYS A C 1
ATOM 606 O O . LYS A 1 83 ? -14.694 -11.878 6.439 1.00 91.75 83 LYS A O 1
ATOM 611 N N . THR A 1 84 ? -16.529 -12.609 5.389 1.00 93.50 84 THR A N 1
ATOM 612 C CA . THR A 1 84 ? -15.860 -13.757 4.758 1.00 93.50 84 THR A CA 1
ATOM 613 C C . THR A 1 84 ? -14.795 -13.303 3.765 1.00 93.50 84 THR A C 1
ATOM 615 O O . THR A 1 84 ? -13.687 -13.836 3.773 1.00 93.50 84 THR A O 1
ATOM 618 N N . VAL A 1 85 ? -15.097 -12.281 2.960 1.00 93.19 85 VAL A N 1
ATOM 619 C CA . VAL A 1 85 ? -14.159 -11.745 1.968 1.00 93.19 85 VAL A CA 1
ATOM 620 C C . VAL A 1 85 ? -13.007 -11.030 2.665 1.00 93.19 85 VAL A C 1
ATOM 622 O O . VAL A 1 85 ? -11.854 -11.298 2.343 1.00 93.19 85 VAL A O 1
ATOM 625 N N . GLY A 1 86 ? -13.289 -10.224 3.692 1.00 89.56 86 GLY A N 1
ATOM 626 C CA . GLY A 1 86 ? -12.246 -9.601 4.516 1.00 89.56 86 GLY A CA 1
ATOM 627 C C . GLY A 1 86 ? -11.241 -10.611 5.075 1.00 89.56 86 GLY A C 1
ATOM 628 O O . GLY A 1 86 ? -10.031 -10.451 4.910 1.00 89.56 86 GL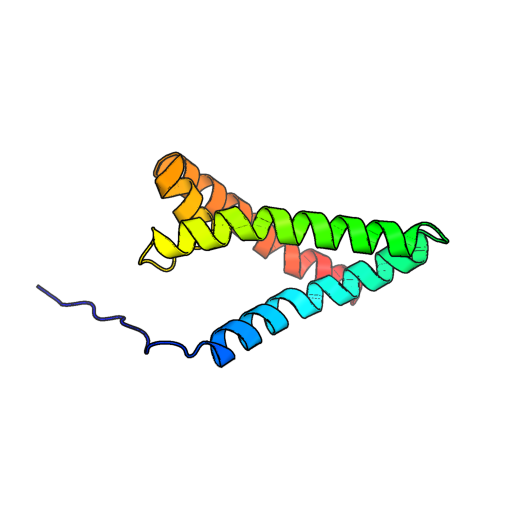Y A O 1
ATOM 629 N N . LYS A 1 87 ? -11.736 -11.715 5.651 1.00 91.56 87 LYS A N 1
ATOM 630 C CA . LYS A 1 87 ? -10.891 -12.813 6.149 1.00 91.56 87 LYS A CA 1
ATOM 631 C C . LYS A 1 87 ? -10.091 -13.499 5.045 1.00 91.56 87 LYS A C 1
ATOM 633 O O . LYS A 1 87 ? -8.919 -13.797 5.255 1.00 91.56 87 LYS A O 1
ATOM 638 N N . PHE A 1 88 ? -10.703 -13.753 3.889 1.00 93.00 88 PHE A N 1
ATOM 639 C CA . PHE A 1 88 ? -10.020 -14.373 2.754 1.00 93.00 88 PHE A CA 1
ATOM 640 C C . PHE A 1 88 ? -8.865 -13.506 2.240 1.00 93.00 88 PHE A C 1
ATOM 642 O O . PHE A 1 88 ? -7.757 -14.008 2.045 1.00 93.00 88 PHE A O 1
ATOM 649 N N . VAL A 1 89 ? -9.093 -12.200 2.073 1.00 91.81 89 VAL A N 1
ATOM 650 C CA . VAL A 1 89 ? -8.046 -11.260 1.646 1.00 91.81 89 VAL A CA 1
ATOM 651 C C . VAL A 1 89 ? -6.953 -11.175 2.718 1.00 91.81 89 VAL A C 1
ATOM 653 O O . VAL A 1 89 ? -5.772 -11.235 2.382 1.00 91.81 89 VAL A O 1
ATOM 656 N N . GLY A 1 90 ? -7.338 -11.131 4.001 1.00 89.00 90 GLY A N 1
ATOM 657 C CA . GLY A 1 90 ? -6.424 -11.174 5.151 1.00 89.00 90 GLY A CA 1
ATOM 658 C C . GLY A 1 90 ? -5.491 -12.377 5.121 1.00 89.00 90 GLY A C 1
ATOM 659 O O . GLY A 1 90 ? -4.270 -12.237 5.182 1.00 89.00 90 GLY A O 1
ATOM 660 N N . LEU A 1 91 ? -6.069 -13.566 4.960 1.00 91.12 91 LEU A N 1
ATOM 661 C CA . LEU A 1 91 ? -5.320 -14.815 4.877 1.00 91.12 91 LEU A CA 1
ATOM 662 C C . LEU A 1 91 ? -4.408 -14.850 3.646 1.00 91.12 91 LEU A C 1
ATOM 664 O O . LEU A 1 91 ? -3.243 -15.225 3.753 1.00 91.12 91 LEU A O 1
ATOM 668 N N . SER A 1 92 ? -4.917 -14.426 2.490 1.00 88.12 92 SER A N 1
ATOM 669 C CA . SER A 1 92 ? -4.153 -14.404 1.238 1.00 88.12 92 SER A CA 1
ATOM 670 C C . SER A 1 92 ? -2.900 -13.545 1.365 1.00 88.12 92 SER A C 1
ATOM 672 O O . SER A 1 92 ? -1.817 -13.938 0.929 1.00 88.12 92 SER A O 1
ATOM 674 N N . HIS A 1 93 ? -3.015 -12.388 2.011 1.00 85.38 93 HIS A N 1
ATOM 675 C CA . HIS A 1 93 ? -1.855 -11.540 2.213 1.00 85.38 93 HIS A CA 1
ATOM 676 C C . HIS A 1 93 ? -0.926 -12.024 3.319 1.00 85.38 93 HIS A C 1
ATOM 678 O O . HIS A 1 93 ? 0.282 -11.851 3.197 1.00 85.38 93 HIS A O 1
ATOM 684 N N . TYR A 1 94 ? -1.443 -12.666 4.367 1.00 85.69 94 TYR A N 1
ATOM 685 C CA . TYR A 1 94 ? -0.590 -13.333 5.346 1.00 85.69 94 TYR A CA 1
ATOM 686 C C . TYR A 1 94 ? 0.311 -14.374 4.664 1.00 85.69 94 TYR A C 1
ATOM 688 O O . TYR A 1 94 ? 1.523 -14.378 4.867 1.00 85.69 94 TYR A O 1
ATOM 696 N N . VAL A 1 95 ? -0.251 -15.185 3.761 1.00 85.75 95 VAL A N 1
ATOM 697 C CA . VAL A 1 95 ? 0.516 -16.144 2.949 1.00 85.75 95 VAL A CA 1
ATOM 698 C C . VAL A 1 95 ? 1.527 -15.435 2.040 1.00 85.75 95 VAL A C 1
ATOM 700 O O . VAL A 1 95 ? 2.674 -15.873 1.938 1.00 85.75 95 VAL A O 1
ATOM 703 N N . PHE A 1 96 ? 1.147 -14.317 1.412 1.00 80.88 96 PHE A N 1
ATOM 704 C CA . PHE A 1 96 ? 2.083 -13.496 0.639 1.00 80.88 96 PHE A CA 1
ATOM 705 C C . PHE A 1 96 ? 3.251 -12.995 1.501 1.00 80.88 96 PHE A C 1
ATOM 707 O O . PHE A 1 96 ? 4.401 -13.117 1.088 1.00 80.88 96 PHE A O 1
ATOM 714 N N . TYR A 1 97 ? 2.982 -12.496 2.709 1.00 75.69 97 TYR A N 1
ATOM 715 C CA . TYR A 1 97 ? 4.002 -12.005 3.638 1.00 75.69 97 TYR A CA 1
ATOM 716 C C . TYR A 1 97 ? 4.885 -13.103 4.215 1.00 75.69 97 TYR A C 1
ATOM 718 O O . TYR A 1 97 ? 6.019 -12.816 4.569 1.00 75.69 97 TYR A O 1
ATOM 726 N N . LEU A 1 98 ? 4.412 -14.347 4.296 1.00 80.12 98 LEU A N 1
ATOM 727 C CA . LEU A 1 98 ? 5.274 -15.491 4.605 1.00 80.12 98 LEU A CA 1
ATOM 728 C C . LEU A 1 98 ? 6.227 -15.798 3.444 1.00 80.12 98 LEU A C 1
ATOM 730 O O . LEU A 1 98 ? 7.388 -16.137 3.661 1.00 80.12 98 LEU A O 1
ATOM 734 N N . ARG A 1 99 ? 5.758 -15.647 2.201 1.00 71.69 99 ARG A N 1
ATOM 735 C CA . ARG A 1 99 ? 6.571 -15.860 0.996 1.00 71.69 99 ARG A CA 1
ATOM 736 C C . ARG A 1 99 ? 7.534 -14.710 0.705 1.00 71.69 99 ARG A C 1
ATOM 738 O O . ARG A 1 99 ? 8.606 -14.951 0.161 1.00 71.69 99 ARG A O 1
ATOM 745 N N . TRP A 1 100 ? 7.176 -13.479 1.050 1.00 68.75 100 TRP A N 1
ATOM 746 C CA . TRP A 1 100 ? 7.986 -12.288 0.803 1.00 68.75 100 TRP A CA 1
ATOM 747 C C . TRP A 1 100 ? 9.432 -12.390 1.338 1.00 68.75 100 TRP A C 1
ATOM 749 O O . TRP A 1 100 ? 10.351 -12.244 0.527 1.00 68.75 100 TRP A O 1
ATOM 759 N N . PRO A 1 101 ? 9.679 -12.719 2.626 1.00 64.62 101 PRO A N 1
ATOM 760 C CA . PRO A 1 101 ? 11.025 -12.919 3.155 1.00 64.62 101 PRO A CA 1
ATOM 761 C C . PRO A 1 101 ? 11.721 -14.138 2.540 1.00 64.62 101 PRO A C 1
ATOM 763 O O . PRO A 1 101 ? 12.931 -14.104 2.358 1.00 64.62 101 PRO A O 1
ATOM 766 N N . LEU A 1 102 ? 10.986 -15.187 2.147 1.00 59.97 102 LEU A N 1
ATOM 767 C CA . LEU A 1 102 ? 11.567 -16.345 1.450 1.00 59.97 102 LEU A CA 1
ATOM 768 C C . LEU A 1 102 ? 12.087 -15.969 0.053 1.00 59.97 102 LEU A C 1
ATOM 770 O O . LEU A 1 102 ? 13.138 -16.446 -0.367 1.00 59.97 102 LEU A O 1
ATOM 774 N N . GLY A 1 103 ? 11.380 -15.084 -0.653 1.00 57.25 103 GLY A N 1
ATOM 775 C CA . GLY A 1 103 ? 11.815 -14.552 -1.944 1.00 57.25 103 GLY A CA 1
ATOM 776 C C . GLY A 1 103 ? 12.990 -13.579 -1.830 1.00 57.25 103 GLY A C 1
ATOM 777 O O . GLY A 1 103 ? 13.869 -13.596 -2.683 1.00 57.25 103 GLY A O 1
ATOM 778 N N . THR A 1 104 ? 13.043 -12.765 -0.772 1.00 53.75 104 THR A N 1
ATOM 779 C CA . THR A 1 104 ? 14.179 -11.855 -0.529 1.00 53.75 104 THR A CA 1
ATOM 780 C C . THR A 1 104 ? 15.414 -12.587 -0.003 1.00 53.75 104 THR A C 1
ATOM 782 O O . THR A 1 104 ? 16.520 -12.228 -0.389 1.00 53.75 104 THR A O 1
ATOM 785 N N . ALA A 1 105 ? 15.260 -13.653 0.790 1.00 49.19 105 ALA A N 1
ATOM 786 C CA . ALA A 1 105 ? 16.373 -14.504 1.218 1.00 49.19 105 ALA A CA 1
ATOM 787 C C . ALA A 1 105 ? 17.074 -15.192 0.032 1.00 49.19 105 ALA A C 1
ATOM 789 O O . ALA A 1 105 ? 18.296 -15.276 0.012 1.00 49.19 105 ALA A O 1
ATOM 790 N N . ALA A 1 106 ? 16.320 -15.606 -0.993 1.00 47.28 106 ALA A N 1
ATOM 791 C CA . ALA A 1 106 ? 16.875 -16.172 -2.226 1.00 47.28 106 ALA A CA 1
ATOM 792 C C . ALA A 1 106 ? 17.612 -15.148 -3.117 1.00 47.28 106 ALA A C 1
ATOM 794 O O . ALA A 1 106 ? 18.349 -15.550 -4.007 1.00 47.28 106 ALA A O 1
ATOM 795 N N . PHE A 1 107 ? 17.422 -13.842 -2.898 1.00 43.31 107 PHE A N 1
ATOM 796 C CA . PHE A 1 107 ? 18.149 -12.775 -3.602 1.00 43.31 107 PHE A CA 1
ATOM 797 C C . PHE A 1 107 ? 19.457 -12.363 -2.898 1.00 43.31 107 PHE A C 1
ATOM 799 O O . PHE A 1 107 ? 20.239 -11.614 -3.478 1.00 43.31 107 PHE A O 1
ATOM 806 N N . ILE A 1 108 ? 19.671 -12.804 -1.651 1.00 41.56 108 ILE A N 1
ATOM 807 C CA . ILE A 1 108 ? 20.833 -12.454 -0.808 1.00 41.56 108 ILE A CA 1
ATOM 808 C C . ILE A 1 108 ? 21.794 -13.655 -0.639 1.00 41.56 108 ILE A C 1
ATOM 810 O O . ILE A 1 108 ? 22.909 -13.472 -0.154 1.00 41.56 108 ILE A O 1
ATOM 814 N N . ALA A 1 109 ? 21.378 -14.866 -1.032 1.00 37.81 109 ALA A N 1
ATOM 815 C CA . ALA A 1 109 ? 22.180 -16.094 -0.986 1.00 37.81 109 ALA A CA 1
ATOM 816 C C . ALA A 1 109 ? 22.975 -16.337 -2.277 1.00 37.81 109 ALA A C 1
ATOM 818 O O . ALA A 1 109 ? 22.435 -16.042 -3.367 1.00 37.81 109 ALA A O 1
#

Radius of gyration: 17.79 Å; Cα contacts (8 Å, |Δi|>4): 33; chains: 1; bounding box: 41×30×56 Å

Secondary structure (DSSP, 8-state):
------------HHHHHHHHHHHHHHHHHHHHHHHHHSGGGHHHHHHHHHHHHHHHHHHHHHHHHH--SS-HHHHHHHHHH-HHHHHHHHHHHHHHHHHHHHHHHTTT-

Sequence (109 aa):
MEQNSLQSESVSLLRTVMWGIAGILPISVMLGGLSATAGYASPFVILLALGIILLISVPVLEYTRLAKFAGGYYGAAELGFGKTVGKFVGLSHYVFYLRWPLGTAAFIA